Protein AF-A0A7S6MB50-F1 (afdb_monomer_lite)

pLDDT: mean 80.03, std 10.52, range [38.69, 91.62]

Foldseek 3Di:
DPPDPPDDDDDDDDPPDDPCRSVVSVVVVCVVVVHDPVNDDCFKDKDKDFDDDPDPDGTDIQIKMAGPPGDICLVVDDPVSSVVVVVVVVVVD

Radius of gyration: 16.47 Å; chains: 1; bounding box: 38×34×41 Å

Secondary structure (DSSP, 8-state):
--------------TTS-TTHHHHHHHHHHHHTT--GGG----EEEEEEEPP--SSSPPPEEEEEEETTTEEGGGGS-HHHHHHHHHHHHHH-

Sequence (93 aa):
MPRGSSGYIEIKADPKGSRDDIYRKLERWIRSENVTADGVRVASASFALKFANEGPGRAPTLAFDVSVPNSSNLKSKPDEHRVIGERCLKRQG

Structure (mmCIF, N/CA/C/O backbone):
data_AF-A0A7S6MB50-F1
#
_entry.id   AF-A0A7S6MB50-F1
#
loop_
_atom_site.group_PDB
_atom_site.id
_atom_site.type_symbol
_atom_site.label_atom_id
_atom_site.label_alt_id
_atom_site.label_comp_id
_atom_site.label_asym_id
_atom_site.label_entity_id
_atom_site.label_seq_id
_atom_site.pdbx_PDB_ins_code
_atom_site.Cartn_x
_atom_site.Cartn_y
_atom_site.Cartn_z
_atom_site.occupancy
_atom_site.B_iso_or_equiv
_atom_site.auth_seq_id
_atom_site.auth_comp_id
_atom_site.auth_asym_id
_atom_site.auth_atom_id
_atom_site.pdbx_PDB_model_num
ATOM 1 N N . MET A 1 1 ? 1.697 17.651 -24.064 1.00 38.69 1 MET A N 1
ATOM 2 C CA . MET A 1 1 ? 1.738 16.645 -22.981 1.00 38.69 1 MET A CA 1
ATOM 3 C C . MET A 1 1 ? 1.198 15.337 -23.534 1.00 38.69 1 MET A C 1
ATOM 5 O O . MET A 1 1 ? 0.059 15.364 -23.997 1.00 38.69 1 MET A O 1
ATOM 9 N N . PRO A 1 2 ? 1.958 14.230 -23.574 1.00 44.06 2 PRO A N 1
ATOM 10 C CA . PRO A 1 2 ? 1.398 12.969 -24.035 1.00 44.06 2 PRO A CA 1
ATOM 11 C C . PRO A 1 2 ? 0.366 12.508 -23.004 1.00 44.06 2 PRO A C 1
ATOM 13 O O . PRO A 1 2 ? 0.674 12.361 -21.823 1.00 44.06 2 PRO A O 1
ATOM 16 N N . ARG A 1 3 ? -0.878 12.333 -23.448 1.00 51.88 3 ARG A N 1
ATOM 17 C CA . ARG A 1 3 ? -1.954 11.733 -22.659 1.00 51.88 3 ARG A CA 1
ATOM 18 C C . ARG A 1 3 ? -1.701 10.227 -22.674 1.00 51.88 3 ARG A C 1
ATOM 20 O O . ARG A 1 3 ? -2.167 9.541 -23.574 1.00 51.88 3 ARG A O 1
ATOM 27 N N . GLY A 1 4 ? -0.868 9.745 -21.753 1.00 47.81 4 GLY A N 1
ATOM 28 C CA . GLY A 1 4 ? -0.629 8.312 -21.600 1.00 47.81 4 GLY A CA 1
ATOM 29 C C . GLY A 1 4 ? -1.947 7.606 -21.294 1.00 47.81 4 GLY A C 1
ATOM 30 O O . GLY A 1 4 ? -2.683 8.037 -20.405 1.00 47.81 4 GLY A O 1
ATOM 31 N N . SER A 1 5 ? -2.269 6.550 -22.040 1.00 51.31 5 SER A N 1
ATOM 32 C CA . SER A 1 5 ? -3.359 5.648 -21.681 1.00 51.31 5 SER A CA 1
ATOM 33 C C . SER A 1 5 ? -3.008 5.012 -20.337 1.00 51.31 5 SER A C 1
ATOM 35 O O . SER A 1 5 ? -2.120 4.165 -20.255 1.00 51.31 5 SER A O 1
ATOM 37 N N . SER A 1 6 ? -3.651 5.465 -19.266 1.00 61.31 6 SER A N 1
ATOM 38 C CA . SER A 1 6 ? -3.478 4.883 -17.939 1.00 61.31 6 SER A CA 1
ATOM 39 C C . SER A 1 6 ? -4.136 3.503 -17.933 1.00 61.31 6 SER A C 1
ATOM 41 O O . SER A 1 6 ? -5.344 3.399 -17.732 1.00 61.31 6 SER A O 1
ATOM 43 N N . GLY A 1 7 ? -3.363 2.448 -18.192 1.00 69.00 7 GLY A N 1
ATOM 44 C CA . GLY A 1 7 ? -3.821 1.074 -18.005 1.00 69.00 7 GLY A CA 1
ATOM 45 C C . GLY A 1 7 ? -4.103 0.820 -16.524 1.00 69.00 7 GLY A C 1
ATOM 46 O O . GLY A 1 7 ? -3.305 1.201 -15.670 1.00 69.00 7 GLY A O 1
ATOM 47 N N . TYR A 1 8 ? -5.250 0.215 -16.212 1.00 78.50 8 TYR A N 1
ATOM 48 C CA . TYR A 1 8 ? -5.582 -0.227 -14.858 1.00 78.50 8 TYR A CA 1
ATOM 49 C C . TYR A 1 8 ? -5.465 -1.745 -14.780 1.00 78.50 8 TYR A C 1
ATOM 51 O O . TYR A 1 8 ? -6.057 -2.458 -15.589 1.00 78.50 8 TYR A O 1
ATOM 59 N N . ILE A 1 9 ? -4.729 -2.225 -13.783 1.00 82.12 9 ILE A N 1
ATOM 60 C CA . ILE A 1 9 ? -4.620 -3.643 -13.459 1.00 82.12 9 ILE A CA 1
ATOM 61 C C . ILE A 1 9 ? -4.906 -3.853 -11.975 1.00 82.12 9 ILE A C 1
ATOM 63 O O . ILE A 1 9 ? -4.477 -3.071 -11.128 1.00 82.12 9 ILE A O 1
ATOM 67 N N . GLU A 1 10 ? -5.624 -4.926 -11.656 1.00 85.62 10 GLU A N 1
ATOM 68 C CA . GLU A 1 10 ? -5.895 -5.333 -10.279 1.00 85.62 10 GLU A CA 1
ATOM 69 C C . GLU A 1 10 ? -5.173 -6.655 -9.995 1.00 85.62 10 GLU A C 1
ATOM 71 O O . GLU A 1 10 ? -5.467 -7.681 -10.608 1.00 85.62 10 GLU A O 1
ATOM 76 N N . ILE A 1 11 ? -4.231 -6.645 -9.048 1.00 84.38 11 ILE A N 1
ATOM 77 C CA . ILE A 1 11 ? -3.519 -7.846 -8.599 1.00 84.38 11 ILE A CA 1
ATOM 78 C C . ILE A 1 11 ? -3.956 -8.164 -7.170 1.00 84.38 11 ILE A C 1
ATOM 80 O O . ILE A 1 11 ? -3.758 -7.367 -6.256 1.00 84.38 11 ILE A O 1
ATOM 84 N N . LYS A 1 12 ? -4.529 -9.355 -6.969 1.00 85.00 12 LYS A N 1
ATOM 85 C CA . LYS A 1 12 ? -4.973 -9.844 -5.655 1.00 85.00 12 LYS A CA 1
ATOM 86 C C . LYS A 1 12 ? -3.995 -10.882 -5.115 1.00 85.00 12 LYS A C 1
ATOM 88 O O . LYS A 1 12 ? -3.745 -11.893 -5.781 1.00 85.00 12 LYS A O 1
ATOM 93 N N . ALA A 1 13 ? -3.463 -10.640 -3.921 1.00 81.56 13 ALA A N 1
ATOM 94 C CA . ALA A 1 13 ? -2.716 -11.635 -3.153 1.00 81.56 13 ALA A CA 1
ATOM 95 C C . ALA A 1 13 ? -3.676 -12.561 -2.402 1.00 81.56 13 ALA A C 1
ATOM 97 O O . ALA A 1 13 ? -4.751 -12.124 -1.987 1.00 81.56 13 ALA A O 1
ATOM 98 N N . ASP A 1 14 ? -3.287 -13.822 -2.220 1.00 81.50 14 ASP A N 1
ATOM 99 C CA . ASP A 1 14 ? -4.012 -14.711 -1.315 1.00 81.50 14 ASP A CA 1
ATOM 100 C C . ASP A 1 14 ? -3.774 -14.257 0.139 1.00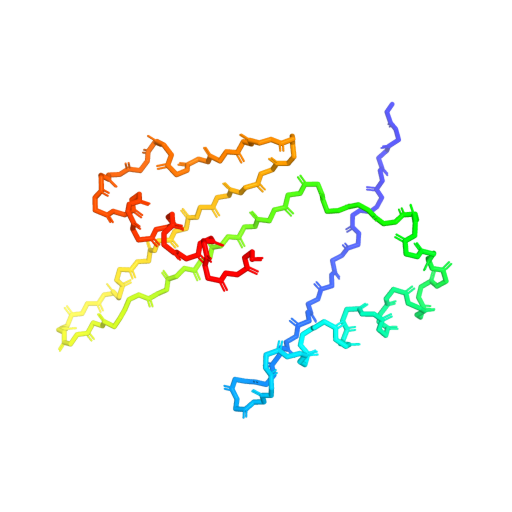 81.50 14 ASP A C 1
ATOM 102 O O . ASP A 1 14 ? -2.628 -14.271 0.594 1.00 81.50 14 ASP A O 1
ATOM 106 N N . PRO A 1 15 ? -4.816 -13.869 0.902 1.00 75.31 15 PRO A N 1
ATOM 107 C CA . PRO A 1 15 ? -4.660 -13.480 2.303 1.00 75.31 15 PRO A CA 1
ATOM 108 C C . PRO A 1 15 ? -4.151 -14.616 3.203 1.00 75.31 15 PRO A C 1
ATOM 110 O O . PRO A 1 15 ? -3.691 -14.342 4.309 1.00 75.31 15 PRO A O 1
ATOM 113 N N . LYS A 1 16 ? -4.235 -15.879 2.760 1.00 81.69 16 LYS A N 1
ATOM 114 C CA . LYS A 1 16 ? -3.666 -17.049 3.449 1.00 81.69 16 LYS A CA 1
ATOM 115 C C . LYS A 1 16 ? -2.277 -17.438 2.922 1.00 81.69 16 LYS A C 1
ATOM 117 O O . LYS A 1 16 ? -1.664 -18.357 3.461 1.00 81.69 16 LYS A O 1
ATOM 122 N N . GLY A 1 17 ? -1.805 -16.780 1.864 1.00 77.44 17 GLY A N 1
ATOM 123 C CA . GLY A 1 17 ? -0.536 -17.064 1.202 1.00 77.44 17 GLY A CA 1
ATOM 124 C C . GLY A 1 17 ? 0.676 -16.426 1.886 1.00 77.44 17 GLY A C 1
ATOM 125 O O . GLY A 1 17 ? 0.567 -15.702 2.875 1.00 77.44 17 GLY A O 1
ATOM 126 N N . SER A 1 18 ? 1.865 -16.690 1.332 1.00 81.69 18 SER A N 1
ATOM 127 C CA . SER A 1 18 ? 3.093 -15.999 1.749 1.00 81.69 18 SER A CA 1
ATOM 128 C C . SER A 1 18 ? 3.007 -14.504 1.427 1.00 81.69 18 SER A C 1
ATOM 130 O O . SER A 1 18 ? 2.464 -14.120 0.390 1.00 81.69 18 SER A O 1
ATOM 132 N N . ARG A 1 19 ? 3.647 -13.665 2.255 1.00 74.88 19 ARG A N 1
ATOM 133 C CA . ARG A 1 19 ? 3.877 -12.235 1.977 1.00 74.88 19 ARG A CA 1
ATOM 134 C C . ARG A 1 19 ? 4.494 -12.005 0.589 1.00 74.88 19 ARG A C 1
ATOM 136 O O . ARG A 1 19 ? 4.226 -10.979 -0.029 1.00 74.88 19 ARG A O 1
ATOM 143 N N . ASP A 1 20 ? 5.259 -12.971 0.083 1.00 82.06 20 ASP A N 1
ATOM 144 C CA . ASP A 1 20 ? 5.927 -12.899 -1.220 1.00 82.06 20 ASP A CA 1
ATOM 145 C C . ASP A 1 20 ? 4.989 -13.086 -2.424 1.00 82.06 20 ASP A C 1
ATOM 147 O O . ASP A 1 20 ? 5.380 -12.810 -3.560 1.00 82.06 20 ASP A O 1
ATOM 151 N N . ASP A 1 21 ? 3.756 -13.558 -2.212 1.00 83.75 21 ASP A N 1
ATOM 152 C CA . ASP A 1 21 ? 2.804 -13.862 -3.288 1.00 83.75 21 ASP A CA 1
ATOM 153 C C . ASP A 1 21 ? 2.498 -12.626 -4.148 1.00 83.75 21 ASP A C 1
ATOM 155 O O . ASP A 1 21 ? 2.525 -12.696 -5.379 1.00 83.75 21 ASP A O 1
ATOM 159 N N . ILE A 1 22 ? 2.307 -11.460 -3.518 1.00 83.00 22 ILE A N 1
ATOM 160 C CA . ILE A 1 22 ? 2.038 -10.212 -4.244 1.00 83.00 22 ILE A CA 1
ATOM 161 C C . ILE A 1 22 ? 3.218 -9.792 -5.128 1.00 83.00 22 ILE A C 1
ATOM 163 O O . ILE A 1 22 ? 3.013 -9.383 -6.271 1.00 83.00 22 ILE A O 1
ATOM 167 N N . TYR A 1 23 ? 4.450 -9.958 -4.640 1.00 83.81 23 TYR A N 1
ATOM 168 C CA . TYR A 1 23 ? 5.662 -9.595 -5.374 1.00 83.81 23 TYR A CA 1
ATOM 169 C C . TYR A 1 23 ? 5.881 -10.525 -6.568 1.00 83.81 23 TYR A C 1
ATOM 171 O O . TYR A 1 23 ? 6.159 -10.057 -7.670 1.00 83.81 23 TYR A O 1
ATOM 179 N N . ARG A 1 24 ? 5.652 -11.833 -6.394 1.00 86.00 24 ARG A N 1
ATOM 180 C CA . ARG A 1 24 ? 5.709 -12.808 -7.497 1.00 86.00 24 ARG A CA 1
ATOM 181 C C . ARG A 1 24 ? 4.672 -12.513 -8.577 1.00 86.00 24 ARG A C 1
ATOM 183 O O . ARG A 1 24 ? 4.959 -12.669 -9.762 1.00 86.00 24 ARG A O 1
ATOM 190 N N . LYS A 1 25 ? 3.459 -12.101 -8.193 1.00 86.81 25 LYS A N 1
ATOM 191 C CA . LYS A 1 25 ? 2.406 -11.725 -9.148 1.00 86.81 25 LYS A CA 1
ATOM 192 C C . LYS A 1 25 ? 2.750 -10.443 -9.906 1.00 86.81 25 LYS A C 1
ATOM 194 O O . LYS A 1 25 ? 2.573 -10.414 -11.121 1.00 86.81 25 LYS A O 1
ATOM 199 N N . LEU A 1 26 ? 3.280 -9.431 -9.217 1.00 83.25 26 LEU A N 1
ATOM 200 C CA . LEU A 1 26 ? 3.783 -8.202 -9.838 1.00 83.25 26 LEU A CA 1
ATOM 201 C C . LEU A 1 26 ? 4.889 -8.499 -10.854 1.00 83.25 26 LEU A C 1
ATOM 203 O O . LEU A 1 26 ? 4.812 -8.039 -11.989 1.00 83.25 26 LEU A O 1
ATOM 207 N N . GLU A 1 27 ? 5.875 -9.316 -10.483 1.00 84.56 27 GLU A N 1
ATOM 208 C CA . GLU A 1 27 ? 6.986 -9.671 -11.369 1.00 84.56 27 GLU A CA 1
ATOM 209 C C . GLU A 1 27 ? 6.504 -10.409 -12.626 1.00 84.56 27 GLU A C 1
ATOM 211 O O . GLU A 1 27 ? 6.917 -10.085 -13.739 1.00 84.56 27 GLU A O 1
ATOM 216 N N . ARG A 1 28 ? 5.586 -11.373 -12.467 1.00 86.00 28 ARG A N 1
ATOM 217 C CA . ARG A 1 28 ? 4.974 -12.083 -13.600 1.00 86.00 28 ARG A CA 1
ATOM 218 C C . ARG A 1 28 ? 4.248 -11.130 -14.544 1.00 86.00 28 ARG A C 1
ATOM 220 O O . ARG A 1 28 ? 4.376 -11.290 -15.754 1.00 86.00 28 ARG A O 1
ATOM 227 N N . TRP A 1 29 ? 3.517 -10.158 -13.999 1.00 85.25 29 TRP A N 1
ATOM 228 C CA . TRP A 1 29 ? 2.793 -9.177 -14.804 1.00 85.25 29 TRP A CA 1
ATOM 229 C C . TRP A 1 29 ? 3.739 -8.238 -15.568 1.00 85.25 29 TRP A C 1
ATOM 231 O O . TRP A 1 29 ? 3.601 -8.083 -16.779 1.00 85.25 29 TRP A O 1
ATOM 241 N N . ILE A 1 30 ? 4.762 -7.692 -14.900 1.00 83.31 30 ILE A N 1
ATOM 242 C CA . ILE A 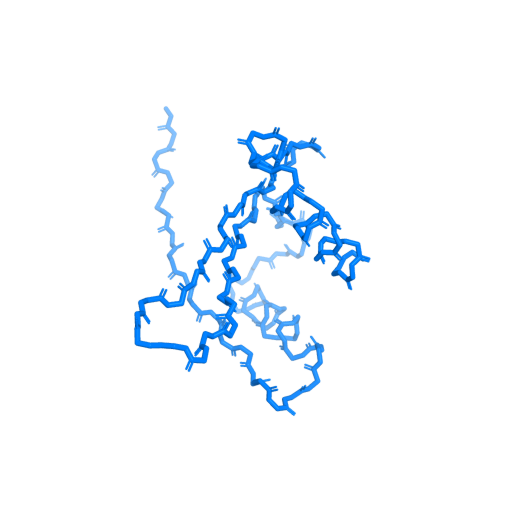1 30 ? 5.792 -6.853 -15.541 1.00 83.31 30 ILE A CA 1
ATOM 243 C C . ILE A 1 30 ? 6.434 -7.603 -16.717 1.00 83.31 30 ILE A C 1
ATOM 245 O O . ILE A 1 30 ? 6.577 -7.059 -17.812 1.00 83.31 30 ILE A O 1
ATOM 249 N N . ARG A 1 31 ? 6.754 -8.887 -16.506 1.00 83.12 31 ARG A N 1
ATOM 250 C CA . ARG A 1 31 ? 7.356 -9.747 -17.527 1.00 83.12 31 ARG A CA 1
ATOM 251 C C . ARG A 1 31 ? 6.407 -10.018 -18.702 1.00 83.12 31 ARG A C 1
ATOM 253 O O . ARG A 1 31 ? 6.877 -10.077 -19.832 1.00 83.12 31 ARG A O 1
ATOM 260 N N . SER A 1 32 ? 5.097 -10.158 -18.464 1.00 84.38 32 SER A N 1
ATOM 261 C CA . SER A 1 32 ? 4.110 -10.351 -19.543 1.00 84.38 32 SER A CA 1
ATOM 262 C C . SER A 1 32 ? 3.914 -9.119 -20.426 1.00 84.38 32 SE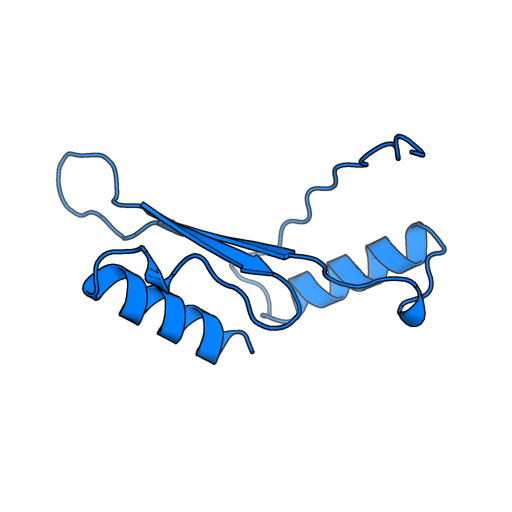R A C 1
ATOM 264 O O . SER A 1 32 ? 3.628 -9.268 -21.609 1.00 84.38 32 SER A O 1
ATOM 266 N N . GLU A 1 33 ? 4.123 -7.920 -19.883 1.00 81.69 33 GLU A N 1
ATOM 267 C CA . GLU A 1 33 ? 4.038 -6.659 -20.632 1.00 81.69 33 GLU A CA 1
ATOM 268 C C . GLU A 1 33 ? 5.349 -6.319 -21.375 1.00 81.69 33 GLU A C 1
ATOM 270 O O . GLU A 1 33 ? 5.473 -5.248 -21.963 1.00 81.69 33 GLU A O 1
ATOM 275 N N . ASN A 1 34 ? 6.352 -7.213 -21.351 1.00 78.75 34 ASN A N 1
ATOM 276 C CA . ASN A 1 34 ? 7.708 -6.980 -21.873 1.00 78.75 34 ASN A CA 1
ATOM 277 C C . ASN A 1 34 ? 8.382 -5.713 -21.311 1.00 78.75 34 ASN A C 1
ATOM 279 O O . ASN A 1 34 ? 9.261 -5.129 -21.948 1.00 78.75 34 ASN A O 1
ATOM 283 N N . VAL A 1 35 ? 7.996 -5.286 -20.107 1.00 76.94 35 VAL A N 1
ATOM 284 C CA . VAL A 1 35 ? 8.628 -4.151 -19.437 1.00 76.94 35 VAL A CA 1
ATOM 285 C C . VAL A 1 35 ? 9.804 -4.675 -18.616 1.00 76.94 35 VAL A C 1
ATOM 287 O O . VAL A 1 35 ? 9.675 -5.638 -17.861 1.00 76.94 35 VAL A O 1
ATOM 290 N N . THR A 1 36 ?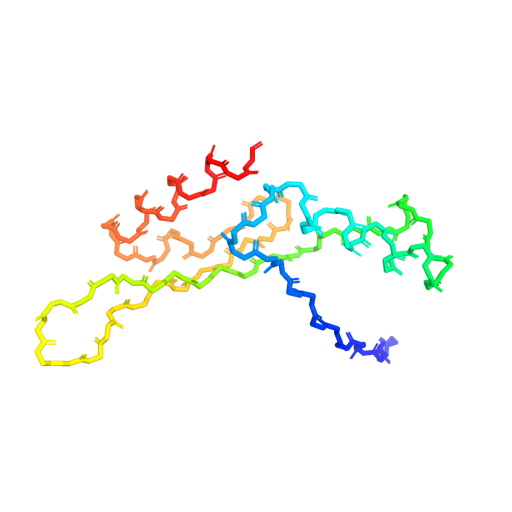 10.979 -4.065 -18.758 1.00 71.25 36 THR A N 1
ATOM 291 C CA . THR A 1 36 ? 12.128 -4.395 -17.907 1.00 71.25 36 THR A CA 1
ATOM 292 C C . THR A 1 36 ? 11.917 -3.827 -16.506 1.00 71.25 36 THR A C 1
ATOM 294 O O . THR A 1 36 ? 11.358 -2.741 -16.349 1.00 71.25 36 THR A O 1
ATOM 297 N N . ALA A 1 37 ? 12.384 -4.530 -15.471 1.00 66.50 37 ALA A N 1
ATOM 298 C CA . ALA A 1 37 ? 12.284 -4.047 -14.091 1.00 66.50 37 ALA A CA 1
ATOM 299 C C . ALA A 1 37 ? 12.925 -2.653 -13.915 1.00 66.50 37 ALA A C 1
ATOM 301 O O . ALA A 1 37 ? 12.373 -1.816 -13.209 1.00 66.50 37 ALA A O 1
ATOM 302 N N . ASP A 1 38 ? 14.014 -2.367 -14.640 1.00 69.56 38 ASP A N 1
ATOM 303 C CA . ASP A 1 38 ? 14.685 -1.057 -14.650 1.00 69.56 38 ASP A CA 1
ATOM 304 C C . ASP A 1 38 ? 13.844 0.068 -15.284 1.00 69.56 38 ASP A C 1
ATOM 306 O O . ASP A 1 38 ? 14.054 1.251 -15.002 1.00 69.56 38 ASP A O 1
ATOM 310 N N . GLY A 1 39 ? 12.881 -0.292 -16.140 1.00 70.00 39 GLY A N 1
ATOM 311 C CA . GLY A 1 39 ? 11.935 0.626 -16.771 1.00 70.00 39 GLY A CA 1
ATOM 312 C C . GLY A 1 39 ? 10.719 0.958 -15.902 1.00 70.00 39 GLY A C 1
ATOM 313 O O . GLY A 1 39 ? 9.976 1.885 -16.229 1.00 70.00 39 GLY A O 1
ATOM 314 N N . VAL A 1 40 ? 10.511 0.241 -14.791 1.00 73.94 40 VAL A N 1
ATOM 315 C CA . VAL A 1 40 ? 9.375 0.440 -13.883 1.00 73.94 40 VAL A CA 1
ATOM 316 C C . VAL A 1 40 ? 9.835 1.182 -12.634 1.00 73.94 40 VAL A C 1
ATOM 318 O O . VAL A 1 40 ? 10.731 0.747 -11.916 1.00 73.94 40 VAL A O 1
ATOM 321 N N . ARG A 1 41 ? 9.176 2.300 -12.322 1.00 75.69 41 ARG A N 1
ATOM 322 C CA . ARG A 1 41 ? 9.354 3.004 -11.047 1.00 75.69 41 ARG A CA 1
ATOM 323 C C . ARG A 1 41 ? 8.008 3.187 -10.371 1.00 75.69 41 ARG A C 1
ATOM 325 O O . ARG A 1 41 ? 7.055 3.647 -10.995 1.00 75.69 41 ARG A O 1
ATOM 332 N N . VAL A 1 42 ? 7.942 2.868 -9.081 1.00 79.06 42 VAL A N 1
ATOM 333 C CA . VAL A 1 42 ? 6.771 3.185 -8.258 1.00 79.06 42 VAL A CA 1
ATOM 334 C C . VAL A 1 42 ? 6.771 4.692 -8.005 1.00 79.06 42 VAL A C 1
ATOM 336 O O . VAL A 1 42 ? 7.624 5.200 -7.285 1.00 79.06 42 VAL A O 1
ATOM 339 N N . ALA A 1 43 ? 5.836 5.415 -8.623 1.00 85.31 43 ALA A N 1
ATOM 340 C CA . ALA A 1 43 ? 5.692 6.858 -8.421 1.00 85.31 43 ALA A CA 1
ATOM 341 C C . ALA A 1 43 ? 4.936 7.181 -7.121 1.00 85.31 43 ALA A C 1
ATOM 343 O O . ALA A 1 43 ? 5.289 8.109 -6.389 1.00 85.31 43 ALA A O 1
ATOM 344 N N . SER A 1 44 ? 3.906 6.393 -6.820 1.00 86.06 44 SER A N 1
ATOM 345 C CA . SER A 1 44 ? 3.095 6.527 -5.617 1.00 86.06 44 SER A CA 1
ATOM 346 C C . SER A 1 44 ? 2.455 5.200 -5.222 1.00 86.06 44 SER A C 1
ATOM 348 O O . SER A 1 44 ? 2.329 4.282 -6.031 1.00 86.06 44 SER A O 1
ATOM 350 N N . ALA A 1 45 ? 2.051 5.116 -3.959 1.00 86.12 45 ALA A N 1
ATOM 351 C CA . ALA A 1 45 ? 1.275 4.027 -3.395 1.00 86.12 45 ALA A CA 1
ATOM 352 C C . ALA A 1 45 ? 0.185 4.598 -2.480 1.00 86.12 45 ALA A C 1
ATOM 354 O O . ALA A 1 45 ? 0.449 5.495 -1.675 1.00 86.12 45 ALA A O 1
ATOM 355 N N . SER A 1 46 ? -1.021 4.047 -2.589 1.00 88.56 46 SER A N 1
ATOM 356 C CA . SER A 1 46 ? -2.161 4.384 -1.735 1.00 88.56 46 SER A CA 1
ATOM 357 C C . SER A 1 46 ? -2.477 3.205 -0.824 1.00 88.56 46 SER A C 1
ATOM 359 O O . SER A 1 46 ? -2.610 2.067 -1.272 1.00 88.56 46 SER A O 1
ATOM 361 N N . PHE A 1 47 ? -2.630 3.482 0.462 1.00 87.56 47 PHE A N 1
ATOM 362 C CA . PHE A 1 47 ? -2.953 2.512 1.495 1.00 87.56 47 PHE A CA 1
ATOM 363 C C . PHE A 1 47 ? -4.372 2.752 1.989 1.00 87.56 47 PHE A C 1
ATOM 365 O O . PHE A 1 47 ? -4.759 3.894 2.226 1.00 87.56 47 PHE A O 1
ATOM 372 N N . ALA A 1 48 ? -5.132 1.677 2.190 1.00 89.56 48 ALA A N 1
ATOM 373 C CA . ALA A 1 48 ? -6.451 1.714 2.811 1.00 89.56 48 ALA A CA 1
ATOM 374 C C . ALA A 1 48 ? -6.552 0.610 3.870 1.00 89.56 48 ALA A C 1
ATOM 376 O O . ALA A 1 48 ? -6.585 -0.578 3.560 1.00 89.56 48 ALA A O 1
ATOM 377 N N . LEU A 1 49 ? -6.596 1.016 5.134 1.00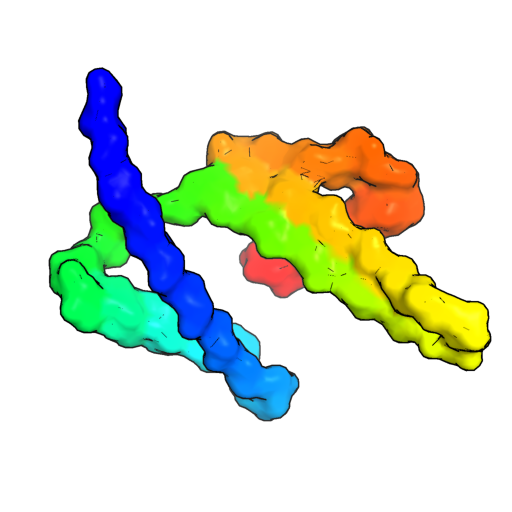 86.94 49 LEU A N 1
ATOM 378 C CA . LEU A 1 49 ? -6.700 0.152 6.303 1.00 86.94 49 LEU A CA 1
ATOM 379 C C . LEU A 1 49 ? -8.132 0.210 6.826 1.00 86.94 49 LEU A C 1
ATOM 381 O O . LEU A 1 49 ? -8.640 1.296 7.091 1.00 86.94 49 LEU A O 1
ATOM 385 N N . LYS A 1 50 ? -8.776 -0.943 7.002 1.00 87.56 50 LYS A N 1
ATOM 386 C CA . LYS A 1 50 ? -10.069 -1.050 7.690 1.00 87.56 50 LYS A CA 1
ATOM 387 C C . LYS A 1 50 ? -9.826 -1.602 9.086 1.00 87.56 50 LYS A C 1
ATOM 389 O O . LYS A 1 50 ? -9.230 -2.668 9.220 1.00 87.56 50 LYS A O 1
ATOM 394 N N . PHE A 1 51 ? -10.267 -0.880 10.106 1.00 84.75 51 PHE A N 1
ATOM 395 C CA . PHE A 1 51 ? -10.168 -1.339 11.486 1.00 84.75 51 PHE A CA 1
ATOM 396 C C . PHE A 1 51 ? -11.317 -2.294 11.808 1.00 84.75 51 PHE A C 1
ATOM 398 O O . PHE A 1 51 ? -12.413 -2.156 11.264 1.00 84.75 51 PHE A O 1
ATOM 405 N N . ALA A 1 52 ? -11.074 -3.265 12.686 1.00 83.12 52 ALA A N 1
ATOM 406 C CA . ALA A 1 52 ? -12.155 -4.077 13.229 1.00 83.12 52 ALA A CA 1
ATOM 407 C C . ALA A 1 52 ? -13.144 -3.167 13.979 1.00 83.12 52 ALA A C 1
ATOM 409 O O . ALA A 1 52 ? -12.729 -2.237 14.668 1.00 83.12 52 ALA A O 1
ATOM 410 N N . ASN A 1 53 ? -14.443 -3.413 13.814 1.00 80.19 53 ASN A N 1
ATOM 411 C CA . ASN A 1 53 ? -15.495 -2.708 14.536 1.00 80.19 53 ASN A CA 1
ATOM 412 C C . ASN A 1 53 ? -16.435 -3.740 15.153 1.00 80.19 53 ASN A C 1
ATOM 414 O O . ASN A 1 53 ? -17.022 -4.536 14.423 1.00 80.19 53 ASN A O 1
ATOM 418 N N . GLU A 1 54 ? -16.549 -3.728 16.479 1.00 75.94 54 GLU A N 1
ATOM 419 C CA . GLU A 1 54 ? -17.387 -4.665 17.240 1.00 75.94 54 GLU A CA 1
ATOM 420 C C . GLU A 1 54 ? -18.803 -4.116 17.501 1.00 75.94 54 GLU A C 1
ATOM 422 O O . GLU A 1 54 ? -19.670 -4.846 17.973 1.00 75.94 54 GLU A O 1
ATOM 427 N N . GLY A 1 55 ? -19.067 -2.843 17.175 1.00 79.31 55 GLY A N 1
ATOM 428 C CA . GLY A 1 55 ? -20.366 -2.193 17.378 1.00 79.31 55 GLY A CA 1
ATOM 429 C C . GLY A 1 55 ? -21.213 -2.039 16.104 1.00 79.31 55 GLY A C 1
ATOM 430 O O . GLY A 1 55 ? -20.710 -2.196 14.986 1.00 79.31 55 GLY A O 1
ATOM 431 N N . PRO A 1 56 ? -22.501 -1.664 16.242 1.00 68.75 56 PRO A N 1
ATOM 432 C CA . PRO A 1 56 ? -23.340 -1.311 15.102 1.00 68.75 56 PRO A CA 1
ATOM 433 C C . PRO A 1 56 ? -22.803 -0.034 14.436 1.00 68.75 56 PRO A C 1
ATOM 435 O O . PRO A 1 56 ? -22.862 1.054 15.003 1.00 68.75 56 PRO A O 1
ATOM 438 N N . GLY A 1 57 ? -22.243 -0.160 13.230 1.00 77.12 57 GLY A N 1
ATOM 439 C CA . GLY A 1 57 ? -21.734 0.981 12.468 1.00 77.12 57 GLY A CA 1
ATOM 440 C C . GLY A 1 57 ? -20.703 0.614 11.403 1.00 77.12 57 GLY A C 1
ATOM 441 O O . GLY A 1 57 ? -20.210 -0.513 11.329 1.00 77.12 57 GLY A O 1
ATOM 442 N N . ARG A 1 58 ? -20.354 1.591 10.557 1.00 80.12 58 ARG A N 1
ATOM 443 C CA . ARG A 1 58 ? -19.298 1.425 9.551 1.00 80.12 58 ARG A CA 1
ATOM 444 C C . ARG A 1 58 ? -17.936 1.385 10.239 1.00 80.12 58 ARG A C 1
ATOM 446 O O . ARG A 1 58 ? -17.576 2.316 10.952 1.00 80.12 58 ARG A O 1
ATOM 453 N N . ALA A 1 59 ? -17.166 0.340 9.947 1.00 82.25 59 ALA A N 1
ATOM 454 C CA . ALA A 1 59 ? -15.793 0.218 10.410 1.00 82.25 59 ALA A CA 1
ATOM 455 C C . ALA A 1 59 ? -14.951 1.453 10.032 1.00 82.25 59 ALA A C 1
ATOM 457 O O . ALA A 1 59 ? -14.956 1.852 8.854 1.00 82.25 59 ALA A O 1
ATOM 458 N N . PRO A 1 60 ? -14.211 2.049 10.986 1.00 83.94 60 PRO A N 1
ATOM 459 C CA . PRO A 1 60 ? -13.348 3.171 10.673 1.00 83.94 60 PRO A CA 1
ATOM 460 C C . PRO A 1 60 ? -12.288 2.726 9.664 1.00 83.94 60 PRO A C 1
ATOM 462 O O . PRO A 1 60 ? -11.799 1.594 9.679 1.00 83.94 60 PRO A O 1
ATOM 465 N N . THR A 1 61 ? -11.985 3.611 8.719 1.00 88.94 61 THR A N 1
ATOM 466 C CA . THR A 1 61 ? -11.036 3.342 7.638 1.00 88.94 61 THR A CA 1
ATOM 467 C C . THR A 1 61 ? -9.987 4.443 7.621 1.00 88.94 61 THR A C 1
ATOM 469 O O . THR A 1 61 ? -10.330 5.623 7.598 1.00 88.94 61 THR A O 1
ATOM 472 N N . LEU A 1 62 ? -8.714 4.062 7.602 1.00 89.44 62 LEU A N 1
ATOM 473 C CA . LEU A 1 62 ? -7.593 4.971 7.403 1.00 89.44 62 LEU A CA 1
ATOM 474 C C . LEU A 1 62 ? -7.068 4.804 5.979 1.00 89.44 62 LEU A C 1
ATOM 476 O O . LEU A 1 62 ? -6.539 3.751 5.637 1.00 89.44 62 LEU A O 1
ATOM 480 N N . ALA A 1 63 ? -7.193 5.852 5.168 1.00 91.62 63 ALA A N 1
ATOM 481 C CA . ALA A 1 63 ? -6.568 5.925 3.853 1.00 91.62 63 ALA A CA 1
ATOM 482 C C . ALA A 1 63 ? -5.466 6.988 3.827 1.00 91.62 63 ALA A C 1
ATOM 484 O O . ALA A 1 63 ? -5.666 8.095 4.347 1.00 91.62 63 ALA A O 1
ATOM 485 N N . PHE A 1 64 ? -4.322 6.652 3.237 1.00 91.38 64 PHE A N 1
ATOM 486 C CA . PHE A 1 64 ? -3.191 7.562 3.082 1.00 91.38 64 PHE A CA 1
ATOM 487 C C . PHE A 1 64 ? -2.349 7.211 1.857 1.00 91.38 64 PHE A C 1
ATOM 489 O O . PHE A 1 64 ? -2.352 6.078 1.390 1.00 91.38 64 PHE A O 1
ATOM 496 N N . ASP A 1 65 ? -1.596 8.188 1.374 1.00 90.31 65 ASP A N 1
ATOM 497 C CA . ASP A 1 65 ? -0.782 8.094 0.170 1.00 90.31 65 ASP A CA 1
ATOM 498 C C . ASP A 1 65 ? 0.684 8.357 0.504 1.00 90.31 65 ASP A C 1
ATOM 500 O O . ASP A 1 65 ? 1.011 9.153 1.397 1.00 90.31 65 ASP A O 1
ATOM 504 N N . VAL A 1 66 ? 1.563 7.686 -0.230 1.00 88.62 66 VAL A N 1
ATOM 505 C CA . VAL A 1 66 ? 3.010 7.891 -0.223 1.00 88.62 66 VAL A CA 1
ATOM 506 C C . VAL A 1 66 ? 3.466 8.077 -1.664 1.00 88.62 66 VAL A C 1
ATOM 508 O O . VAL A 1 66 ? 3.022 7.355 -2.552 1.00 88.62 66 VAL A O 1
ATOM 511 N N . SER A 1 67 ? 4.345 9.039 -1.913 1.00 88.50 67 SER A N 1
ATOM 512 C CA . SER A 1 67 ? 4.917 9.288 -3.233 1.00 88.50 67 SER A CA 1
ATOM 513 C C . SER A 1 67 ? 6.408 9.582 -3.148 1.00 88.50 67 SER A C 1
ATOM 515 O O . SER A 1 67 ? 6.911 10.092 -2.142 1.00 88.50 67 SER A O 1
ATOM 517 N N . VAL A 1 68 ? 7.119 9.284 -4.232 1.00 80.06 68 VAL A N 1
ATOM 518 C CA . VAL A 1 68 ? 8.540 9.624 -4.360 1.00 80.06 68 VAL A CA 1
ATOM 519 C C . VAL A 1 68 ? 8.731 11.151 -4.441 1.00 80.06 68 VAL A C 1
ATOM 521 O O . VAL A 1 68 ? 7.856 11.842 -4.968 1.00 80.06 68 VAL A O 1
ATOM 524 N N . PRO A 1 69 ? 9.854 11.710 -3.944 1.00 76.75 69 PRO A N 1
ATOM 525 C CA . PRO A 1 69 ? 10.967 11.014 -3.300 1.00 76.75 69 PRO A CA 1
ATOM 526 C C . PRO A 1 69 ? 10.731 10.662 -1.824 1.00 76.75 69 PRO A C 1
ATOM 528 O O . PRO A 1 69 ? 11.252 9.645 -1.403 1.00 76.75 69 PRO A O 1
ATOM 531 N N . ASN A 1 70 ? 9.972 11.448 -1.047 1.00 77.00 70 ASN A N 1
ATOM 532 C CA . ASN A 1 70 ? 9.712 11.201 0.386 1.00 77.00 70 ASN A CA 1
ATOM 533 C C . ASN A 1 70 ? 8.466 11.965 0.877 1.00 77.00 70 ASN A C 1
ATOM 535 O O . ASN A 1 70 ? 8.502 12.691 1.875 1.00 77.00 70 ASN A O 1
ATOM 539 N N . SER A 1 71 ? 7.359 11.863 0.146 1.00 83.94 71 SER A N 1
ATOM 540 C CA . SER A 1 71 ? 6.127 12.588 0.460 1.00 83.94 71 SER A CA 1
ATOM 541 C C . SER A 1 71 ? 5.052 11.632 0.961 1.00 83.94 71 SER A C 1
ATOM 543 O O . SER A 1 71 ? 4.905 10.523 0.460 1.00 83.94 71 SER A O 1
ATOM 545 N N . SER A 1 72 ? 4.284 12.061 1.962 1.00 87.44 72 SER A N 1
ATOM 546 C CA . SER A 1 72 ? 3.100 11.341 2.426 1.00 87.44 72 SER A CA 1
ATOM 547 C C . SER A 1 72 ?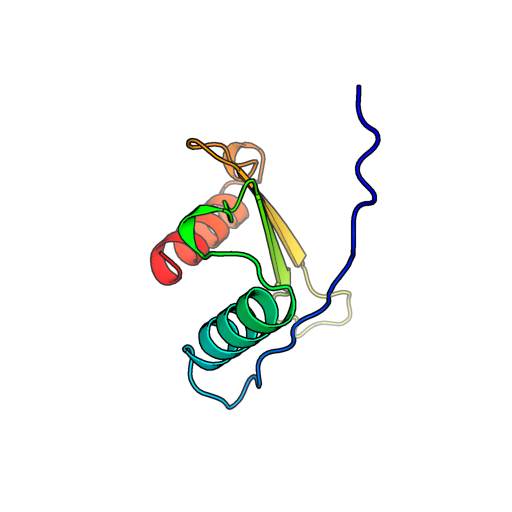 2.085 12.305 3.026 1.00 87.44 72 SER A C 1
ATOM 549 O O . SER A 1 72 ? 2.460 13.262 3.708 1.00 87.44 72 SER A O 1
ATOM 551 N N . ASN A 1 73 ? 0.798 12.024 2.817 1.00 90.00 73 ASN A N 1
ATOM 552 C CA . ASN A 1 73 ? -0.296 12.759 3.453 1.00 90.00 73 ASN A CA 1
ATOM 553 C C . ASN A 1 73 ? -0.629 12.252 4.872 1.00 90.00 73 ASN A C 1
ATOM 555 O O . ASN A 1 73 ? -1.590 12.722 5.472 1.00 90.00 73 ASN A O 1
ATOM 559 N N . LEU A 1 74 ? 0.173 11.348 5.452 1.00 87.88 74 LEU A N 1
ATOM 560 C CA . LEU A 1 74 ? 0.028 10.944 6.857 1.00 87.88 74 LEU A CA 1
ATOM 561 C C . LEU A 1 74 ? 0.202 12.111 7.835 1.00 87.88 74 LEU A C 1
ATOM 563 O O . LEU A 1 74 ? -0.435 12.128 8.882 1.00 87.88 74 LEU A O 1
ATOM 567 N N . LYS A 1 75 ? 1.023 13.108 7.481 1.00 84.69 75 LYS A N 1
ATOM 568 C CA . LYS A 1 75 ? 1.276 14.297 8.313 1.00 84.69 75 LYS A CA 1
ATOM 569 C C . LYS A 1 75 ? 0.038 15.173 8.521 1.00 84.69 75 LYS A C 1
ATOM 571 O O . LYS A 1 75 ? -0.000 15.923 9.484 1.00 84.69 75 LYS A O 1
ATOM 576 N N . SER A 1 76 ? -0.949 15.097 7.626 1.00 88.06 76 SER A N 1
ATOM 577 C CA . SER A 1 76 ? -2.212 15.835 7.747 1.00 88.06 76 SER A CA 1
ATOM 578 C C . SER A 1 76 ? -3.335 15.008 8.380 1.00 88.06 76 SER A C 1
ATOM 580 O O . SER A 1 76 ? -4.474 15.470 8.446 1.00 88.06 76 SER A O 1
ATOM 582 N N . LYS A 1 77 ? -3.048 13.780 8.833 1.00 88.25 77 LYS A N 1
ATOM 583 C CA . LYS A 1 77 ? -4.006 12.936 9.557 1.00 88.25 77 LYS A CA 1
ATOM 584 C C . LYS A 1 77 ? -3.936 13.217 11.065 1.00 88.25 77 LYS A C 1
ATOM 586 O O . LYS A 1 77 ? -2.884 13.634 11.545 1.00 88.25 77 LYS A O 1
ATOM 591 N N . PRO A 1 78 ? -5.019 12.940 11.820 1.00 89.94 78 PRO A N 1
ATOM 592 C CA . PRO A 1 78 ? -4.983 12.953 13.282 1.00 89.94 78 PRO A CA 1
ATOM 593 C C . PRO A 1 78 ? -3.835 12.094 13.825 1.00 89.94 78 PRO A C 1
ATOM 595 O O . PRO A 1 78 ? -3.520 11.060 13.230 1.00 89.94 78 PRO A O 1
ATOM 598 N N . ASP A 1 79 ? -3.239 12.484 14.954 1.00 87.38 79 ASP A N 1
ATOM 599 C CA . ASP A 1 79 ? -2.025 11.841 15.480 1.00 87.38 79 ASP A CA 1
ATOM 600 C C . ASP A 1 79 ? -2.168 10.326 15.675 1.00 87.38 79 ASP A C 1
ATOM 602 O O . ASP A 1 79 ? -1.273 9.569 15.302 1.00 87.38 79 ASP A O 1
ATOM 606 N N . GLU A 1 80 ? -3.318 9.860 16.163 1.00 85.44 80 GLU A N 1
ATOM 607 C CA . GLU A 1 80 ? -3.602 8.429 16.320 1.00 85.44 80 GLU A CA 1
ATOM 608 C C . GLU A 1 80 ? -3.511 7.674 14.983 1.00 85.44 80 GLU A C 1
ATOM 610 O O . GLU A 1 80 ? -2.860 6.633 14.873 1.00 85.44 80 GLU A O 1
ATOM 615 N N . HIS A 1 81 ? -4.102 8.235 13.926 1.00 86.19 81 HIS A N 1
ATOM 616 C CA . HIS A 1 81 ? -4.050 7.673 12.577 1.00 86.19 81 HIS A CA 1
ATOM 617 C C . HIS A 1 81 ? -2.653 7.782 11.960 1.00 86.19 81 HIS A C 1
ATOM 619 O O . HIS A 1 81 ? -2.209 6.857 11.277 1.00 86.19 81 HIS A O 1
ATOM 625 N N . ARG A 1 82 ? -1.944 8.885 12.216 1.00 87.31 82 ARG A N 1
ATOM 626 C CA . ARG A 1 82 ? -0.568 9.091 11.759 1.00 87.31 82 ARG A CA 1
ATOM 627 C C . ARG A 1 82 ? 0.358 8.012 12.318 1.00 87.31 82 ARG A C 1
ATOM 629 O O . ARG A 1 82 ? 1.058 7.365 11.544 1.00 87.31 82 ARG A O 1
ATOM 636 N N . VAL A 1 83 ? 0.301 7.747 13.625 1.00 88.38 83 VAL A N 1
ATOM 637 C CA . VAL A 1 83 ? 1.116 6.713 14.289 1.00 88.38 83 VAL A CA 1
ATOM 638 C C . VAL A 1 83 ? 0.832 5.318 13.721 1.00 88.38 83 VAL A C 1
ATOM 640 O O . VAL A 1 83 ? 1.760 4.534 13.500 1.00 88.38 83 VAL A O 1
ATOM 643 N N . ILE A 1 84 ? -0.437 4.996 13.446 1.00 87.69 84 ILE A N 1
ATOM 644 C CA . ILE A 1 84 ? -0.821 3.719 12.826 1.00 87.69 84 ILE A CA 1
ATOM 645 C C . ILE A 1 84 ? -0.253 3.608 11.404 1.00 87.69 84 ILE A C 1
ATOM 647 O O . ILE A 1 84 ? 0.337 2.582 11.057 1.00 87.69 84 ILE A O 1
ATOM 651 N N . GLY A 1 85 ? -0.400 4.657 10.591 1.00 84.94 85 GLY A N 1
ATOM 652 C CA . GLY A 1 85 ? 0.119 4.694 9.223 1.00 84.94 85 GLY A CA 1
ATOM 653 C C . GLY A 1 85 ? 1.643 4.589 9.161 1.00 84.94 85 GLY A C 1
ATOM 654 O O . GLY A 1 85 ? 2.175 3.782 8.402 1.00 84.94 85 GLY A O 1
ATOM 655 N N . GLU A 1 86 ? 2.357 5.315 10.024 1.00 87.00 86 GLU A N 1
ATOM 656 C CA . GLU A 1 86 ? 3.818 5.231 10.148 1.00 87.00 86 GLU A CA 1
ATOM 657 C C . GLU A 1 86 ? 4.277 3.822 10.552 1.00 87.00 86 GLU A C 1
ATOM 659 O O . GLU A 1 86 ? 5.247 3.291 10.006 1.00 87.00 86 GLU A O 1
ATOM 664 N N . ARG A 1 87 ? 3.560 3.171 11.479 1.00 85.69 87 ARG A N 1
ATOM 665 C CA . ARG A 1 87 ? 3.834 1.780 11.870 1.00 85.69 87 ARG A CA 1
ATOM 666 C C . ARG A 1 87 ? 3.582 0.803 10.721 1.00 85.69 87 ARG A C 1
ATOM 668 O O . ARG A 1 87 ? 4.323 -0.168 10.586 1.00 85.69 87 ARG A O 1
ATOM 675 N N . CYS A 1 88 ? 2.549 1.044 9.914 1.00 82.25 88 CYS A N 1
ATOM 676 C CA . CYS A 1 88 ? 2.244 0.240 8.734 1.00 82.25 88 CYS A CA 1
ATOM 677 C C . CYS A 1 88 ? 3.391 0.307 7.716 1.00 82.25 88 CYS A C 1
ATOM 679 O O . CYS A 1 88 ? 3.893 -0.736 7.300 1.00 82.25 88 CYS A O 1
ATOM 681 N N . LEU A 1 89 ? 3.880 1.514 7.414 1.00 81.69 89 LEU A N 1
ATOM 682 C CA . LEU A 1 89 ? 4.998 1.716 6.491 1.00 81.69 89 LEU A CA 1
ATOM 683 C C . LEU A 1 89 ? 6.285 1.032 6.967 1.00 81.69 89 LEU A C 1
ATOM 685 O O . LEU A 1 89 ? 6.916 0.329 6.186 1.00 81.69 89 LEU A O 1
ATOM 689 N N . LYS A 1 90 ? 6.630 1.141 8.257 1.00 81.00 90 LYS A N 1
ATOM 690 C CA . LYS A 1 90 ? 7.828 0.495 8.833 1.00 81.00 90 LYS A CA 1
ATOM 691 C C . LYS A 1 90 ? 7.822 -1.036 8.786 1.00 81.00 90 LYS A C 1
ATOM 693 O O . LYS A 1 90 ? 8.874 -1.638 8.927 1.00 81.00 90 LYS A O 1
ATOM 698 N N . ARG A 1 91 ? 6.651 -1.675 8.689 1.00 72.94 91 ARG A N 1
ATOM 699 C CA . ARG A 1 91 ? 6.546 -3.143 8.577 1.00 72.94 91 ARG A CA 1
ATOM 700 C C . ARG A 1 91 ? 6.625 -3.627 7.129 1.00 72.94 91 ARG A C 1
ATOM 702 O O . ARG A 1 91 ? 6.888 -4.812 6.907 1.00 72.94 91 ARG A O 1
ATOM 709 N N . GLN A 1 92 ? 6.300 -2.750 6.178 1.00 60.97 92 GLN A N 1
ATOM 710 C CA . GLN A 1 92 ? 6.258 -3.065 4.753 1.00 60.97 92 GLN A CA 1
ATOM 711 C C . GLN A 1 92 ? 7.536 -2.691 4.001 1.00 60.97 92 GLN A C 1
ATOM 713 O O . GLN A 1 92 ? 7.871 -3.412 3.062 1.00 60.97 92 GLN A O 1
ATOM 718 N N . GLY A 1 93 ? 8.213 -1.614 4.417 1.00 55.91 93 GLY A N 1
ATOM 719 C CA . GLY A 1 93 ? 9.617 -1.365 4.072 1.00 55.91 93 GLY A CA 1
ATOM 720 C C . GLY A 1 93 ? 10.533 -2.380 4.735 1.00 55.91 93 GLY A C 1
ATOM 721 O O . GLY A 1 93 ? 11.569 -2.684 4.115 1.00 55.91 93 GLY A O 1
#